Protein AF-A0A953GKU9-F1 (afdb_monomer_lite)

Foldseek 3Di:
DDPDDDDDDDDDDDDDCPQDLVSLVVLLVVLVVVLVVVPDDPVVNVVSVVSSVVSVVSNVVVVVVVVVVVVPPDPPPPDDD

Sequence (81 aa):
MAKRPTAPSEPAAPGGRARTFEAVFTELEAIVATLEKGELPLEDALVLHERGQALAAQCSQLLAEAELKLQQLPTTQAAGE

Secondary structure (DSSP, 8-state):
---PPP-------SS-TTS-HHHHHHHHHHHHHHHHH--S-HHHHHHHHHHHHHHHHHHHHHHHHHHHHHHHS--------

Structure (mmCIF, N/CA/C/O backbone):
data_AF-A0A953GKU9-F1
#
_entry.id   AF-A0A953GKU9-F1
#
loop_
_atom_site.group_PDB
_atom_site.id
_atom_site.type_symbol
_atom_site.label_atom_id
_atom_site.label_alt_id
_atom_site.label_comp_id
_atom_site.label_asym_id
_atom_site.label_entity_id
_atom_site.label_seq_id
_atom_site.pdbx_PDB_ins_code
_atom_site.Cartn_x
_atom_site.Cartn_y
_atom_site.Cartn_z
_atom_site.occupancy
_atom_site.B_iso_or_equiv
_atom_site.auth_seq_id
_atom_site.auth_comp_id
_atom_site.auth_asym_id
_atom_site.auth_atom_id
_atom_site.pdbx_PDB_m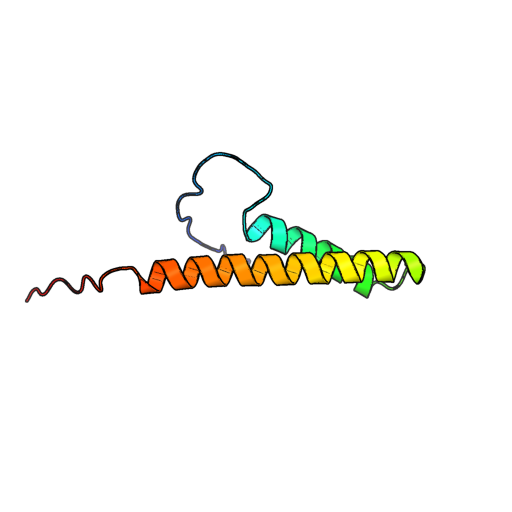odel_num
ATOM 1 N N . MET A 1 1 ? 25.579 -0.499 14.466 1.00 41.47 1 MET A N 1
ATOM 2 C CA . MET A 1 1 ? 24.419 -0.237 13.585 1.00 41.47 1 MET A CA 1
ATOM 3 C C . MET A 1 1 ? 23.214 -0.932 14.206 1.00 41.47 1 MET A C 1
ATOM 5 O O . MET A 1 1 ? 23.053 -2.136 14.048 1.00 41.47 1 MET A O 1
ATOM 9 N N . ALA A 1 2 ? 22.487 -0.221 15.070 1.00 38.00 2 ALA A N 1
ATOM 10 C CA . ALA A 1 2 ? 21.454 -0.803 15.922 1.00 38.00 2 ALA A CA 1
ATOM 11 C C . ALA A 1 2 ? 20.165 -1.024 15.120 1.00 38.00 2 ALA A C 1
ATOM 13 O O . ALA A 1 2 ? 19.465 -0.075 14.778 1.00 38.00 2 ALA A O 1
ATOM 14 N N . LYS A 1 3 ? 19.865 -2.289 14.825 1.00 44.53 3 LYS A N 1
ATOM 15 C CA . LYS A 1 3 ? 18.549 -2.721 14.352 1.00 44.53 3 LYS A CA 1
ATOM 16 C C . LYS A 1 3 ? 17.638 -2.666 15.577 1.00 44.53 3 LYS A C 1
ATOM 18 O O . LYS A 1 3 ? 17.756 -3.519 16.455 1.00 44.53 3 LYS A O 1
ATOM 23 N N . ARG A 1 4 ? 16.830 -1.613 15.711 1.00 41.16 4 ARG A N 1
ATOM 24 C CA . ARG A 1 4 ? 15.823 -1.537 16.777 1.00 41.16 4 ARG A CA 1
ATOM 25 C C . ARG A 1 4 ? 14.758 -2.601 16.495 1.00 41.16 4 ARG A C 1
ATOM 27 O O . ARG A 1 4 ? 14.188 -2.569 15.408 1.00 41.16 4 ARG A O 1
ATOM 34 N N . PRO A 1 5 ? 14.503 -3.538 17.420 1.00 53.00 5 PRO A N 1
ATOM 35 C CA . PRO A 1 5 ? 13.369 -4.438 17.302 1.00 53.00 5 PRO A CA 1
ATOM 36 C C . PRO A 1 5 ? 12.091 -3.646 17.602 1.00 53.00 5 PRO A C 1
ATOM 38 O O . PRO A 1 5 ? 11.992 -2.981 18.633 1.00 53.00 5 PRO A O 1
ATOM 41 N N . THR A 1 6 ? 11.135 -3.680 16.680 1.00 44.78 6 THR A N 1
ATOM 42 C CA . THR A 1 6 ? 9.780 -3.151 16.875 1.00 44.78 6 THR A CA 1
ATOM 43 C C . THR A 1 6 ? 8.990 -4.138 17.742 1.00 44.78 6 THR A C 1
ATOM 45 O O . THR A 1 6 ? 9.031 -5.340 17.490 1.00 44.78 6 THR A O 1
ATOM 48 N N . ALA A 1 7 ? 8.287 -3.651 18.763 1.00 47.59 7 ALA A N 1
ATOM 49 C CA . ALA A 1 7 ? 7.398 -4.425 19.638 1.00 47.59 7 ALA A CA 1
ATOM 50 C C . ALA A 1 7 ? 6.137 -3.591 19.955 1.00 47.59 7 ALA A C 1
ATOM 52 O O . ALA A 1 7 ? 6.249 -2.364 19.868 1.00 47.59 7 ALA A O 1
ATOM 53 N N . PRO A 1 8 ? 5.008 -4.169 20.429 1.00 53.69 8 PRO A N 1
ATOM 54 C CA . PRO A 1 8 ? 4.566 -5.571 20.427 1.00 53.69 8 PRO A CA 1
ATOM 55 C C . PRO A 1 8 ? 3.191 -5.792 19.736 1.00 53.69 8 PRO A C 1
ATOM 57 O O . PRO A 1 8 ? 2.498 -4.858 19.352 1.00 53.69 8 PRO A O 1
ATOM 60 N N . SER A 1 9 ? 2.825 -7.069 19.591 1.00 55.16 9 SER A N 1
ATOM 61 C CA . SER A 1 9 ? 1.570 -7.606 19.051 1.00 55.16 9 SER A CA 1
ATOM 62 C C . SER A 1 9 ? 0.295 -7.200 19.807 1.00 55.16 9 SER A C 1
ATOM 64 O O . SER A 1 9 ? 0.212 -7.383 21.019 1.00 55.16 9 SER A O 1
ATOM 66 N N . GLU A 1 10 ? -0.743 -6.837 19.050 1.00 46.66 10 GLU A N 1
ATOM 67 C CA . GLU A 1 10 ? -2.161 -7.053 19.385 1.00 46.66 10 GLU A CA 1
ATOM 68 C C . GLU A 1 10 ? -2.701 -8.243 18.561 1.00 46.66 10 GLU A C 1
ATOM 70 O O . GLU A 1 10 ? -2.120 -8.586 17.524 1.00 46.66 10 GLU A O 1
ATOM 75 N N . PRO A 1 11 ? -3.733 -8.968 19.036 1.00 45.84 11 PRO A N 1
ATOM 76 C CA . PRO A 1 11 ? -4.019 -10.316 18.571 1.00 45.84 11 PRO A CA 1
ATOM 77 C C . PRO A 1 11 ? -4.623 -10.277 17.168 1.00 45.84 11 PRO A C 1
ATOM 79 O O . PRO A 1 11 ? -5.780 -9.908 16.973 1.00 45.84 11 PRO A O 1
ATOM 82 N N . ALA A 1 12 ? -3.838 -10.718 16.187 1.00 47.84 12 ALA A N 1
ATOM 83 C CA . ALA A 1 12 ? -4.339 -11.093 14.877 1.00 47.84 12 ALA A CA 1
ATOM 84 C C . ALA A 1 12 ? -5.390 -12.203 15.053 1.00 47.84 12 ALA A C 1
ATOM 86 O O . ALA A 1 12 ? -5.062 -13.368 15.295 1.00 47.84 12 ALA A O 1
ATOM 87 N N . ALA A 1 13 ? -6.664 -11.821 14.974 1.00 47.16 13 ALA A N 1
ATOM 88 C CA . ALA A 1 13 ? -7.784 -12.746 14.895 1.00 47.16 13 ALA A CA 1
ATOM 89 C C . ALA A 1 13 ? -7.613 -13.685 13.679 1.00 47.16 13 ALA A C 1
ATOM 91 O O . ALA A 1 13 ? -7.008 -13.302 12.671 1.00 47.16 13 ALA A O 1
ATOM 92 N N . PRO A 1 14 ? -8.106 -14.934 13.755 1.00 48.66 14 PRO A N 1
ATOM 93 C CA . PRO A 1 14 ? -7.712 -15.983 12.830 1.00 48.66 14 PRO A CA 1
ATOM 94 C C . PRO A 1 14 ? -8.497 -15.905 11.515 1.00 48.66 14 PRO A C 1
ATOM 96 O O . PRO A 1 14 ? -9.719 -15.810 11.515 1.00 48.66 14 PRO A O 1
ATOM 99 N N . GLY A 1 15 ? -7.787 -16.065 10.394 1.00 45.56 15 GLY A N 1
ATOM 100 C CA . GLY A 1 15 ? -8.376 -16.515 9.128 1.00 45.56 15 GLY A CA 1
ATOM 101 C C . GLY A 1 15 ? -8.409 -15.479 8.005 1.00 45.56 15 GLY A C 1
ATOM 102 O O . GLY A 1 15 ? -9.392 -14.774 7.824 1.00 45.56 15 GLY A O 1
ATOM 103 N N . GLY A 1 16 ? -7.358 -15.477 7.177 1.00 41.50 16 GLY A N 1
ATOM 104 C CA . GLY A 1 16 ? -7.337 -14.806 5.875 1.00 41.50 16 GLY A CA 1
ATOM 105 C C . GLY A 1 16 ? -6.119 -13.906 5.703 1.00 41.50 16 GLY A C 1
ATOM 106 O O . GLY A 1 16 ? -6.169 -12.723 6.012 1.00 41.50 16 GLY A O 1
ATOM 107 N N . ARG A 1 17 ? -5.028 -14.443 5.145 1.00 52.91 17 ARG A N 1
ATOM 108 C CA . ARG A 1 17 ? -3.774 -13.713 4.846 1.00 52.91 17 ARG A CA 1
ATOM 109 C C . ARG A 1 17 ? -3.920 -12.536 3.855 1.00 52.91 17 ARG A C 1
ATOM 111 O O . ARG A 1 17 ? -2.916 -11.970 3.455 1.00 52.91 17 ARG A O 1
ATOM 118 N N . ALA A 1 18 ? -5.136 -12.174 3.451 1.00 52.12 18 ALA A N 1
ATOM 119 C CA . ALA A 1 18 ? -5.411 -11.208 2.391 1.00 52.12 18 ALA A CA 1
ATOM 120 C C . ALA A 1 18 ? -5.956 -9.851 2.882 1.00 52.12 18 ALA A C 1
ATOM 122 O O . ALA A 1 18 ? -6.274 -9.011 2.051 1.00 52.12 18 ALA A O 1
ATOM 123 N N . ARG A 1 19 ? -6.110 -9.622 4.198 1.00 68.25 19 ARG A N 1
ATOM 124 C CA . ARG A 1 19 ? -6.775 -8.411 4.737 1.00 68.25 19 ARG A CA 1
ATOM 125 C C .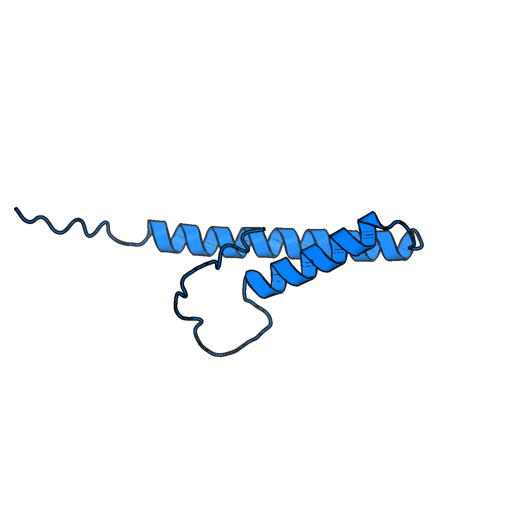 ARG A 1 19 ? -6.043 -7.723 5.900 1.00 68.25 19 ARG A C 1
ATOM 127 O O . ARG A 1 19 ? -6.651 -6.902 6.577 1.00 68.25 19 ARG A O 1
ATOM 134 N N . THR A 1 20 ? -4.773 -8.041 6.161 1.00 89.00 20 THR A N 1
ATOM 135 C CA . THR A 1 20 ? -4.000 -7.336 7.203 1.00 89.00 20 THR A CA 1
ATOM 136 C C . THR A 1 20 ? -3.276 -6.126 6.621 1.00 89.00 20 THR A C 1
ATOM 138 O O . THR A 1 20 ? -2.845 -6.155 5.467 1.00 89.00 20 THR A O 1
ATOM 141 N N . PHE A 1 21 ? -3.125 -5.070 7.423 1.00 91.38 21 PHE A N 1
ATOM 142 C CA . PHE A 1 21 ? -2.442 -3.840 7.014 1.00 91.38 21 PHE A CA 1
ATOM 143 C C . PHE A 1 21 ? -1.020 -4.126 6.528 1.00 91.38 21 PHE A C 1
ATOM 145 O O . PHE A 1 21 ? -0.627 -3.672 5.462 1.00 91.38 21 PHE A O 1
ATOM 152 N N . GLU A 1 22 ? -0.282 -4.954 7.260 1.00 93.25 22 GLU A N 1
ATOM 153 C CA . GLU A 1 22 ? 1.102 -5.320 6.972 1.00 93.25 22 GLU A CA 1
ATOM 154 C C . GLU A 1 22 ? 1.231 -6.029 5.624 1.00 93.25 22 GLU A C 1
ATOM 156 O O . GLU A 1 22 ? 2.191 -5.788 4.898 1.00 93.25 22 GLU A O 1
ATOM 161 N N . ALA A 1 23 ? 0.263 -6.879 5.262 1.00 91.69 23 ALA A N 1
ATOM 162 C CA . ALA A 1 23 ? 0.285 -7.584 3.985 1.00 91.69 23 ALA A CA 1
ATOM 163 C C . ALA A 1 23 ? 0.038 -6.619 2.816 1.00 91.69 23 ALA A C 1
ATOM 165 O O . ALA A 1 23 ? 0.804 -6.619 1.853 1.00 91.69 23 ALA A O 1
ATOM 166 N N . VAL A 1 24 ? -0.986 -5.765 2.930 1.00 93.94 24 VAL A N 1
ATOM 167 C CA . VAL A 1 24 ? -1.321 -4.752 1.912 1.00 93.94 24 VAL A CA 1
ATOM 168 C C . VAL A 1 24 ? -0.176 -3.746 1.756 1.00 93.94 24 VAL A C 1
ATOM 170 O O . VAL A 1 24 ? 0.203 -3.405 0.637 1.00 93.94 24 VAL A O 1
ATOM 173 N N . PHE A 1 25 ? 0.417 -3.314 2.869 1.00 95.69 25 PHE A N 1
ATOM 174 C CA . PHE A 1 25 ? 1.540 -2.382 2.880 1.00 95.69 25 PHE A CA 1
ATOM 175 C C . PHE A 1 25 ? 2.798 -2.990 2.248 1.00 95.69 25 PHE A C 1
ATOM 177 O O . PHE A 1 25 ? 3.396 -2.363 1.380 1.00 95.69 25 PHE A O 1
ATOM 184 N N . THR A 1 26 ? 3.140 -4.238 2.589 1.00 96.44 26 THR A N 1
ATOM 185 C CA . THR A 1 26 ? 4.288 -4.946 1.986 1.00 96.44 26 THR A CA 1
ATOM 186 C C . THR A 1 26 ? 4.146 -5.061 0.466 1.00 96.44 26 THR A C 1
ATOM 188 O O . THR A 1 26 ? 5.113 -4.891 -0.277 1.00 96.44 26 THR A O 1
ATOM 191 N N . GLU A 1 27 ? 2.938 -5.357 -0.018 1.00 95.38 27 GLU A N 1
ATOM 192 C CA . GLU A 1 27 ? 2.671 -5.433 -1.454 1.00 95.38 27 GLU A CA 1
ATOM 193 C C . GLU A 1 27 ? 2.825 -4.063 -2.130 1.00 95.38 27 GLU A C 1
ATOM 195 O O . GLU A 1 27 ? 3.443 -3.964 -3.192 1.00 95.38 27 GLU A O 1
ATOM 200 N N . LEU A 1 28 ? 2.320 -3.001 -1.496 1.00 97.12 28 LEU A N 1
ATOM 201 C CA . LEU A 1 28 ? 2.470 -1.631 -1.983 1.00 97.12 28 LEU A CA 1
ATOM 202 C C . LEU A 1 28 ? 3.947 -1.218 -2.066 1.00 97.12 28 LEU A C 1
ATOM 204 O O . LEU A 1 28 ? 4.363 -0.669 -3.085 1.00 97.12 28 LEU A O 1
ATOM 208 N N . GLU A 1 29 ? 4.750 -1.522 -1.045 1.00 97.88 29 GLU A N 1
ATOM 209 C CA . GLU A 1 29 ? 6.194 -1.249 -1.040 1.00 97.88 29 GLU A CA 1
ATOM 210 C C . GLU A 1 29 ? 6.911 -1.953 -2.198 1.00 97.88 29 GLU A C 1
ATOM 212 O O . GLU A 1 29 ? 7.741 -1.345 -2.876 1.00 97.88 29 GLU A O 1
ATOM 217 N N . ALA A 1 30 ? 6.563 -3.211 -2.480 1.00 97.38 30 ALA A N 1
ATOM 218 C CA . ALA A 1 30 ? 7.141 -3.954 -3.597 1.00 97.38 30 ALA A CA 1
ATOM 219 C C . ALA A 1 30 ? 6.805 -3.320 -4.959 1.00 97.38 30 ALA A C 1
ATOM 221 O O . ALA A 1 30 ? 7.661 -3.266 -5.849 1.00 97.38 30 ALA A O 1
ATOM 222 N N . ILE A 1 31 ? 5.578 -2.815 -5.121 1.00 97.12 31 ILE A N 1
ATOM 223 C CA . ILE A 1 31 ? 5.156 -2.099 -6.331 1.00 97.12 31 ILE A CA 1
ATOM 224 C C . ILE A 1 31 ? 5.921 -0.785 -6.478 1.00 97.12 31 ILE A C 1
ATOM 226 O O . ILE A 1 31 ? 6.472 -0.531 -7.548 1.00 97.12 31 ILE A O 1
ATOM 230 N N . VAL A 1 32 ? 6.000 0.024 -5.417 1.00 97.62 32 VAL A N 1
ATOM 231 C CA . VAL A 1 32 ? 6.735 1.300 -5.429 1.00 97.62 32 VAL A CA 1
ATOM 232 C C . VAL A 1 32 ? 8.197 1.062 -5.792 1.00 97.62 32 VAL A C 1
ATOM 234 O O . VAL A 1 32 ? 8.684 1.654 -6.750 1.00 97.62 32 VAL A O 1
ATOM 237 N N . ALA A 1 33 ? 8.857 0.111 -5.128 1.00 97.50 33 ALA A N 1
ATOM 238 C CA . ALA A 1 33 ? 10.247 -0.233 -5.414 1.00 97.50 33 ALA A CA 1
ATOM 239 C C . ALA A 1 33 ? 10.458 -0.698 -6.866 1.00 97.50 33 ALA A C 1
ATOM 241 O O . ALA A 1 33 ? 11.529 -0.502 -7.437 1.00 97.50 33 ALA A O 1
ATOM 242 N N . THR A 1 34 ? 9.455 -1.331 -7.474 1.00 96.06 34 THR A N 1
ATOM 243 C CA . THR A 1 34 ? 9.512 -1.753 -8.878 1.00 96.06 34 THR A CA 1
ATOM 244 C C . THR A 1 34 ? 9.341 -0.564 -9.827 1.00 96.06 34 THR A C 1
ATOM 246 O O . THR A 1 34 ? 10.098 -0.444 -10.789 1.00 96.06 34 THR A O 1
ATOM 249 N N . LEU A 1 35 ? 8.396 0.339 -9.551 1.00 96.25 35 LEU A N 1
ATOM 250 C CA . LEU A 1 35 ? 8.184 1.555 -10.343 1.00 96.25 35 LEU A CA 1
ATOM 251 C C . LEU A 1 35 ? 9.398 2.495 -10.282 1.00 96.25 35 LEU A C 1
ATOM 253 O O . LEU A 1 35 ? 9.794 3.048 -11.305 1.00 96.25 35 LEU A O 1
ATOM 257 N N . GLU A 1 36 ? 10.027 2.627 -9.113 1.00 96.69 36 GLU A N 1
ATOM 258 C CA . GLU A 1 36 ? 11.210 3.474 -8.903 1.00 96.69 36 GLU A CA 1
ATOM 259 C C . GLU A 1 36 ? 12.446 3.000 -9.674 1.00 96.69 36 GLU A C 1
ATOM 261 O O . GLU A 1 36 ? 13.295 3.818 -10.031 1.00 96.69 36 GLU A O 1
ATOM 266 N N . LYS A 1 37 ? 12.552 1.698 -9.973 1.00 95.94 37 LYS A N 1
ATOM 267 C CA . LYS A 1 37 ? 13.635 1.172 -10.818 1.00 95.94 37 LYS A CA 1
ATOM 268 C C . LYS A 1 37 ? 13.548 1.674 -12.258 1.00 95.94 37 LYS A C 1
ATOM 270 O O . LYS A 1 37 ? 14.579 1.802 -12.910 1.00 95.94 37 LYS A O 1
ATOM 275 N N . GLY A 1 38 ? 12.341 1.954 -12.756 1.00 92.31 38 GLY A N 1
ATOM 276 C CA . GLY A 1 38 ? 12.130 2.509 -14.096 1.00 92.31 38 GLY A CA 1
ATOM 277 C C . GLY A 1 38 ? 12.4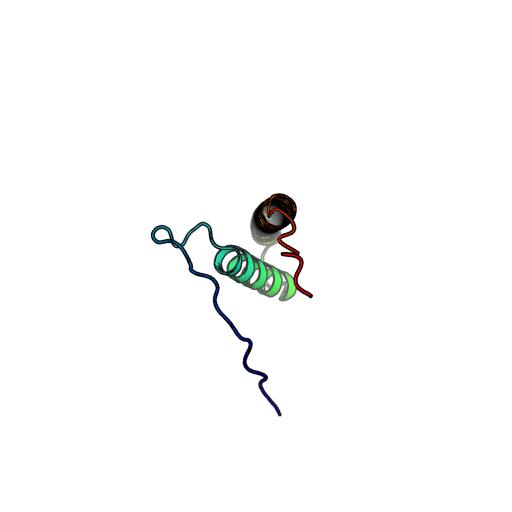83 1.567 -15.256 1.00 92.31 38 GLY A C 1
ATOM 278 O O . GLY A 1 38 ? 12.654 2.027 -16.379 1.00 92.31 38 GLY A O 1
ATOM 279 N N . GLU A 1 39 ? 12.601 0.260 -15.007 1.00 92.38 39 GLU A N 1
ATOM 280 C CA . GLU A 1 39 ? 12.998 -0.746 -16.011 1.00 92.38 39 GLU A CA 1
ATOM 281 C C . GLU A 1 39 ? 11.801 -1.348 -16.777 1.00 92.38 39 GLU A C 1
ATOM 283 O O . GLU A 1 39 ? 11.971 -2.242 -17.605 1.00 92.38 39 GLU A O 1
ATOM 288 N N . LEU A 1 40 ? 10.580 -0.883 -16.494 1.00 93.69 40 LEU A N 1
ATOM 289 C CA . LEU A 1 40 ? 9.342 -1.433 -17.043 1.00 93.69 40 LEU A CA 1
ATOM 290 C C . LEU A 1 40 ? 8.856 -0.677 -18.288 1.00 93.69 40 LEU A C 1
ATOM 292 O O . LEU A 1 40 ? 8.977 0.549 -18.350 1.00 93.69 40 LEU A O 1
ATOM 296 N N . PRO A 1 41 ? 8.217 -1.376 -19.244 1.00 97.19 41 PRO A N 1
ATOM 297 C CA . PRO A 1 41 ? 7.397 -0.742 -20.269 1.00 97.19 41 PRO A CA 1
ATOM 298 C C . PRO A 1 41 ? 6.319 0.160 -19.655 1.00 97.19 41 PRO A C 1
ATOM 300 O O . PRO A 1 41 ? 5.806 -0.108 -18.568 1.00 97.19 41 PRO A O 1
ATOM 303 N N . LEU A 1 42 ? 5.929 1.211 -20.382 1.00 96.31 42 LEU A N 1
ATOM 304 C CA . LEU A 1 42 ? 4.919 2.172 -19.925 1.00 96.31 42 LEU A CA 1
ATOM 305 C C . LEU A 1 42 ? 3.592 1.493 -19.553 1.00 96.31 42 LEU A C 1
ATOM 307 O O . LEU A 1 42 ? 2.986 1.845 -18.548 1.00 96.31 42 LEU A O 1
ATOM 311 N N . GLU A 1 43 ? 3.153 0.519 -20.347 1.00 96.94 43 GLU A N 1
ATOM 312 C CA . GLU A 1 43 ? 1.904 -0.216 -20.120 1.00 96.94 43 GLU A CA 1
ATOM 313 C C . GLU A 1 43 ? 1.935 -0.981 -18.787 1.00 96.94 43 GLU A C 1
ATOM 315 O O . GLU A 1 43 ? 1.011 -0.859 -17.985 1.00 96.94 43 GLU A O 1
ATOM 320 N N . ASP A 1 44 ? 3.034 -1.680 -18.494 1.00 96.25 44 ASP A N 1
ATOM 321 C CA . ASP A 1 44 ? 3.218 -2.391 -17.224 1.00 96.25 44 ASP A CA 1
ATOM 322 C C . ASP A 1 44 ? 3.331 -1.423 -16.038 1.00 96.25 44 ASP A C 1
ATOM 324 O O . ASP A 1 44 ? 2.780 -1.673 -14.962 1.00 96.25 44 ASP A O 1
ATOM 328 N N . ALA A 1 45 ? 4.009 -0.288 -16.232 1.00 96.69 45 ALA A N 1
ATOM 329 C CA . ALA A 1 45 ? 4.111 0.754 -15.217 1.00 96.69 45 ALA A CA 1
ATOM 330 C C . ALA A 1 45 ? 2.736 1.353 -14.869 1.00 96.69 45 ALA A C 1
ATOM 332 O O . ALA A 1 45 ? 2.468 1.617 -13.696 1.00 96.69 45 ALA A O 1
ATOM 333 N N . LEU A 1 46 ? 1.845 1.519 -15.853 1.00 97.62 46 LEU A N 1
ATOM 334 C CA . LEU A 1 46 ? 0.472 1.981 -15.625 1.00 97.62 46 LEU A CA 1
ATOM 335 C C . LEU A 1 46 ? -0.340 0.963 -14.816 1.00 97.62 46 LEU A C 1
ATOM 337 O O . LEU A 1 46 ? -0.969 1.341 -13.828 1.00 97.62 46 LEU A O 1
ATOM 341 N N . VAL A 1 47 ? -0.262 -0.325 -15.159 1.00 97.81 47 VAL A N 1
ATOM 342 C CA . VAL A 1 47 ? -0.953 -1.393 -14.412 1.00 97.81 47 VAL A CA 1
ATOM 343 C C . VAL A 1 47 ? -0.477 -1.450 -12.956 1.00 97.81 47 VAL A C 1
ATOM 345 O O . VAL A 1 47 ? -1.281 -1.550 -12.024 1.00 97.81 47 VAL A O 1
ATOM 348 N N . LEU A 1 48 ? 0.837 -1.361 -12.735 1.00 97.44 48 LEU A N 1
ATOM 349 C CA . LEU A 1 48 ? 1.401 -1.315 -11.388 1.00 97.44 48 LEU A CA 1
ATOM 350 C C . LEU A 1 48 ? 0.992 -0.051 -10.631 1.00 97.44 48 LEU A C 1
ATOM 352 O O . LEU A 1 48 ? 0.712 -0.132 -9.436 1.00 97.44 48 LEU A O 1
ATOM 356 N N . HIS A 1 49 ? 0.917 1.095 -11.306 1.00 97.12 49 HIS A N 1
ATOM 357 C CA . HIS A 1 49 ? 0.453 2.335 -10.696 1.00 97.12 49 HIS A CA 1
ATOM 358 C C . HIS A 1 49 ? -0.995 2.219 -10.204 1.00 97.12 49 HIS A C 1
ATOM 360 O O . HIS A 1 49 ? -1.267 2.525 -9.043 1.00 97.12 49 HIS A O 1
ATOM 366 N N . GLU A 1 50 ? -1.907 1.715 -11.039 1.00 98.06 50 GLU A N 1
ATOM 367 C CA . GLU A 1 50 ? -3.314 1.505 -10.670 1.00 98.06 50 GLU A CA 1
ATOM 368 C C . GLU A 1 50 ? -3.450 0.548 -9.479 1.00 98.06 50 GLU A C 1
ATOM 370 O O . GLU A 1 50 ? -4.165 0.834 -8.511 1.00 98.06 50 GLU A O 1
ATOM 375 N N . ARG A 1 51 ? -2.703 -0.564 -9.492 1.00 97.38 51 ARG A N 1
ATOM 376 C CA . ARG A 1 51 ? -2.661 -1.498 -8.358 1.00 97.38 51 ARG A CA 1
ATOM 377 C C . ARG A 1 51 ? -2.115 -0.829 -7.096 1.00 97.38 51 ARG A C 1
ATOM 379 O O . ARG A 1 51 ? -2.686 -1.006 -6.021 1.00 97.38 51 ARG A O 1
ATOM 386 N N . GLY A 1 52 ? -1.050 -0.040 -7.216 1.00 97.44 52 GLY A N 1
ATOM 387 C CA . GLY A 1 52 ? -0.476 0.726 -6.112 1.00 97.44 52 GLY A CA 1
ATOM 388 C C . GLY A 1 52 ? -1.484 1.702 -5.499 1.00 97.44 52 GLY A C 1
ATOM 389 O O . GLY A 1 52 ? -1.630 1.750 -4.279 1.00 97.44 52 GLY A O 1
ATOM 390 N N . GLN A 1 53 ? -2.254 2.415 -6.326 1.00 98.19 53 GLN A N 1
ATOM 391 C CA . GLN A 1 53 ? -3.328 3.294 -5.850 1.00 98.19 53 GLN A CA 1
ATOM 392 C C . GLN A 1 53 ? -4.417 2.518 -5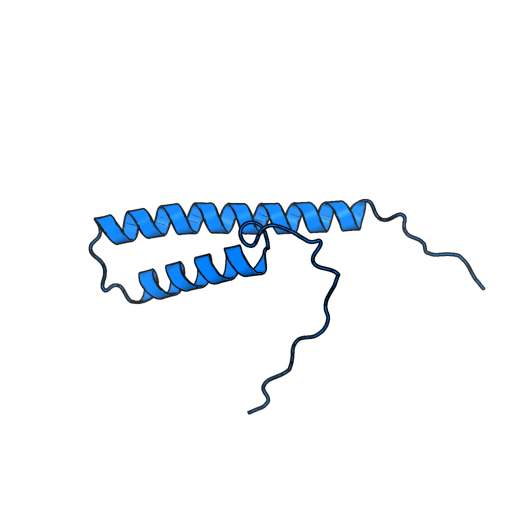.097 1.00 98.19 53 GLN A C 1
ATOM 394 O O . GLN A 1 53 ? -4.849 2.945 -4.023 1.00 98.19 53 GLN A O 1
ATOM 399 N N . ALA A 1 54 ? -4.826 1.357 -5.614 1.00 97.81 54 ALA A N 1
ATOM 400 C CA . ALA A 1 54 ? -5.813 0.510 -4.952 1.00 97.81 54 ALA A CA 1
ATOM 401 C C . ALA A 1 54 ? -5.318 -0.022 -3.595 1.00 97.81 54 ALA A C 1
ATOM 403 O O . ALA A 1 54 ? -6.086 -0.072 -2.632 1.00 97.81 54 ALA A O 1
ATOM 404 N N . LEU A 1 55 ? -4.045 -0.410 -3.482 1.00 96.94 55 LEU A N 1
ATOM 405 C CA . LEU A 1 55 ? -3.452 -0.843 -2.210 1.00 96.94 55 LEU A CA 1
ATOM 406 C C . LEU A 1 55 ? -3.318 0.319 -1.220 1.00 96.94 55 LEU A C 1
ATOM 408 O O . LEU A 1 55 ? -3.638 0.155 -0.045 1.00 96.94 55 LEU A O 1
ATOM 412 N N . ALA A 1 56 ? -2.918 1.505 -1.685 1.00 96.81 56 ALA A N 1
ATOM 413 C CA . ALA A 1 56 ? -2.836 2.696 -0.843 1.00 96.81 56 ALA A CA 1
ATOM 414 C C . ALA A 1 56 ? -4.204 3.058 -0.241 1.00 96.81 56 ALA A C 1
ATOM 416 O O . ALA A 1 56 ? -4.308 3.285 0.965 1.00 96.81 56 ALA A O 1
ATOM 417 N N . ALA A 1 57 ? -5.266 3.024 -1.053 1.00 97.19 57 ALA A N 1
ATOM 418 C CA . ALA A 1 57 ? -6.630 3.244 -0.578 1.00 97.19 57 ALA A CA 1
ATOM 419 C C . ALA A 1 57 ? -7.049 2.206 0.480 1.00 97.19 57 ALA A C 1
ATOM 421 O O . ALA A 1 57 ? -7.644 2.564 1.497 1.00 97.19 57 ALA A O 1
ATOM 422 N N . GLN A 1 58 ? -6.696 0.932 0.279 1.00 95.56 58 GLN A N 1
ATOM 423 C CA . GLN A 1 58 ? -6.963 -0.132 1.252 1.00 95.56 58 GLN A CA 1
ATOM 424 C C . GLN A 1 58 ? -6.210 0.086 2.572 1.00 95.56 58 GLN A C 1
ATOM 426 O O . GLN A 1 58 ? -6.811 -0.042 3.638 1.00 95.56 58 GLN A O 1
ATOM 431 N N . CYS A 1 59 ? -4.931 0.475 2.529 1.00 94.81 59 CYS A N 1
ATOM 432 C CA . CYS A 1 59 ? -4.169 0.840 3.727 1.00 94.81 59 CYS A CA 1
ATOM 433 C C . CYS A 1 59 ? -4.862 1.964 4.508 1.00 94.81 59 CYS A C 1
ATOM 435 O O . CYS A 1 59 ? -5.045 1.847 5.719 1.00 94.81 59 CYS A O 1
ATOM 437 N N . SER A 1 60 ? -5.298 3.026 3.823 1.00 95.19 60 SER A N 1
ATOM 438 C CA . SER A 1 60 ? -6.023 4.131 4.461 1.00 95.19 60 SER A CA 1
ATOM 439 C C . SER A 1 60 ? -7.334 3.680 5.107 1.00 95.19 60 SER A C 1
ATOM 441 O O . SER A 1 60 ? -7.645 4.118 6.211 1.00 95.19 60 SER A O 1
ATOM 443 N N . GLN A 1 61 ? -8.086 2.782 4.465 1.00 95.44 61 GLN A N 1
ATOM 444 C CA . GLN A 1 61 ? -9.321 2.233 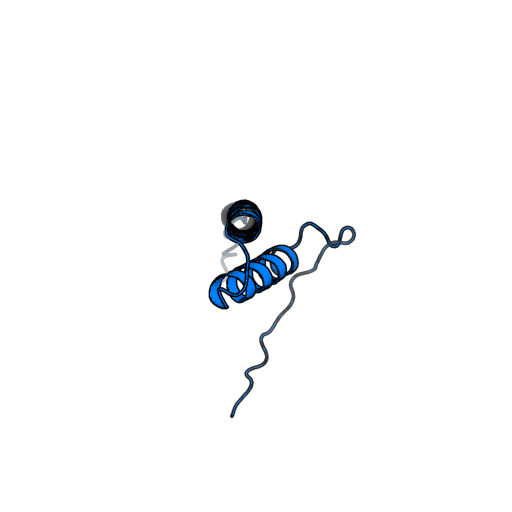5.036 1.00 95.44 61 GLN A CA 1
ATOM 445 C C . GLN A 1 61 ? -9.064 1.409 6.301 1.00 95.44 61 GLN A C 1
ATOM 447 O O . GLN A 1 61 ? -9.788 1.559 7.283 1.00 95.44 61 GLN A O 1
ATOM 452 N N . LEU A 1 62 ? -8.027 0.570 6.297 1.00 91.50 62 LEU A N 1
ATOM 453 C CA . LEU A 1 62 ? -7.648 -0.233 7.463 1.00 91.50 62 LEU A CA 1
ATOM 454 C C . LEU A 1 62 ? -7.244 0.650 8.650 1.00 91.50 62 LEU A C 1
ATOM 456 O O . LEU A 1 62 ? -7.660 0.390 9.779 1.00 91.50 62 LEU A O 1
ATOM 460 N N . LEU A 1 63 ? -6.486 1.720 8.392 1.00 95.12 63 LEU A N 1
ATOM 461 C CA . LEU A 1 63 ? -6.119 2.699 9.417 1.00 95.12 63 LEU A CA 1
ATOM 462 C C . LEU A 1 63 ? -7.341 3.457 9.947 1.00 95.12 63 LEU A C 1
ATOM 464 O O . LEU A 1 63 ? -7.481 3.602 11.158 1.00 95.12 63 LEU A O 1
ATOM 468 N N . ALA A 1 64 ? -8.251 3.883 9.068 1.00 93.06 64 ALA A N 1
ATOM 469 C CA . ALA A 1 64 ? -9.486 4.551 9.475 1.00 93.06 64 ALA A CA 1
ATOM 470 C C . ALA A 1 64 ? -10.378 3.642 10.338 1.00 93.06 64 ALA A C 1
ATOM 472 O O . ALA A 1 64 ? -10.966 4.095 11.318 1.00 93.06 64 ALA A O 1
ATOM 473 N N . GLU A 1 65 ? -10.456 2.347 10.017 1.00 90.56 65 GLU A N 1
ATOM 474 C CA . GLU A 1 65 ? -11.186 1.375 10.833 1.00 90.56 65 GLU A CA 1
ATOM 475 C C . GLU A 1 65 ? -10.536 1.191 12.214 1.00 90.56 65 GLU A C 1
ATOM 477 O O . GLU A 1 65 ? -11.239 1.113 13.224 1.00 90.56 65 GLU A O 1
ATOM 482 N N . ALA A 1 66 ? -9.203 1.142 12.278 1.00 89.19 66 ALA A N 1
ATOM 483 C CA . ALA A 1 66 ? -8.475 1.079 13.542 1.00 89.19 66 ALA A CA 1
ATOM 484 C C . ALA A 1 66 ? -8.701 2.342 14.393 1.00 89.19 66 ALA A C 1
ATOM 486 O O . ALA A 1 66 ? -8.981 2.233 15.586 1.00 89.19 66 ALA A O 1
ATOM 487 N N . GLU A 1 67 ? -8.656 3.528 13.784 1.00 91.00 67 GLU A N 1
ATOM 488 C CA . GLU A 1 67 ? -8.928 4.796 14.467 1.00 91.00 67 GLU A CA 1
ATOM 489 C C . GLU A 1 67 ? -10.365 4.858 15.002 1.00 91.00 67 GLU A C 1
ATOM 491 O O . GLU A 1 67 ? -10.579 5.220 16.160 1.00 91.00 67 GLU A O 1
ATOM 496 N N . LEU A 1 68 ? -11.349 4.428 14.208 1.00 92.19 68 LEU A N 1
ATOM 497 C CA . LEU A 1 68 ? -12.745 4.374 14.641 1.00 92.19 68 LEU A CA 1
ATOM 498 C C . LEU A 1 68 ? -12.924 3.449 15.851 1.00 92.19 68 LEU A C 1
ATOM 500 O O . LEU A 1 68 ? -13.638 3.794 16.793 1.00 92.19 68 LEU A O 1
ATOM 504 N N . LYS A 1 69 ? -12.252 2.290 15.858 1.00 87.81 69 LYS A N 1
ATOM 505 C CA . LYS A 1 69 ? -12.258 1.381 17.014 1.00 87.81 69 LYS A CA 1
ATOM 506 C C . LYS A 1 69 ? -11.676 2.060 18.252 1.00 87.81 69 LYS A C 1
ATOM 508 O O . LYS A 1 69 ? -12.270 1.937 19.318 1.00 87.81 69 LYS A O 1
ATOM 513 N N . LEU A 1 70 ? -10.577 2.808 18.114 1.00 89.00 70 LEU A N 1
ATOM 514 C CA . LEU A 1 70 ? -9.986 3.572 19.220 1.00 89.00 70 LEU A CA 1
ATOM 515 C C . LEU A 1 70 ? -10.938 4.649 19.756 1.00 89.00 70 LEU A C 1
ATOM 517 O O . LEU A 1 70 ? -11.055 4.804 20.968 1.00 89.00 70 LEU A O 1
ATOM 521 N N . GLN A 1 71 ? -11.652 5.359 18.881 1.00 90.25 71 GLN A N 1
ATOM 522 C CA . GLN A 1 71 ? -12.632 6.382 19.274 1.00 90.25 71 GLN A CA 1
ATOM 523 C C . GLN A 1 71 ? -13.855 5.802 19.997 1.00 90.25 71 GLN A C 1
ATOM 525 O O . GLN A 1 71 ? -14.474 6.481 20.814 1.00 90.25 71 GLN A O 1
ATOM 530 N N . GLN A 1 72 ? -14.217 4.557 19.691 1.00 88.56 72 GLN A N 1
ATOM 531 C CA . GLN A 1 72 ? -15.338 3.854 20.316 1.00 88.56 72 GLN A CA 1
ATOM 532 C C . GLN A 1 72 ? -14.977 3.216 21.659 1.00 88.56 72 GLN A C 1
ATOM 534 O O . GLN A 1 72 ? -15.879 2.772 22.374 1.00 88.56 72 GLN A O 1
ATOM 539 N N . LEU A 1 73 ? -13.690 3.169 22.022 1.00 82.50 73 LEU A N 1
ATOM 540 C CA . LEU A 1 73 ? -13.294 2.745 23.356 1.00 82.50 73 LEU A CA 1
ATOM 541 C C . LEU A 1 73 ? -13.851 3.766 24.356 1.00 82.50 73 LEU A C 1
ATOM 543 O O . LEU A 1 73 ? -13.480 4.942 24.293 1.00 82.50 73 LEU A O 1
ATOM 547 N N . PRO A 1 74 ? -14.732 3.360 25.293 1.00 72.44 74 PRO A N 1
ATOM 548 C CA . PRO A 1 74 ? -15.087 4.243 26.387 1.00 72.44 74 PRO A CA 1
ATOM 549 C C . PRO A 1 74 ? -13.781 4.613 27.079 1.00 72.44 74 PRO A C 1
ATOM 551 O O . PRO A 1 74 ? -12.976 3.729 27.381 1.00 72.44 74 PRO A O 1
ATOM 554 N N . THR A 1 75 ? -13.549 5.908 27.298 1.00 64.62 75 THR A N 1
ATOM 555 C CA . THR A 1 75 ? -12.438 6.386 28.117 1.00 64.62 75 THR A CA 1
ATOM 556 C C . THR A 1 75 ? -12.615 5.791 29.507 1.00 64.62 75 THR A C 1
ATOM 558 O O . THR A 1 75 ? -13.225 6.391 30.387 1.00 64.62 75 THR A O 1
ATOM 561 N N . THR A 1 76 ? -12.108 4.581 29.726 1.00 60.38 76 THR A N 1
ATOM 562 C CA . THR A 1 76 ? -11.953 4.007 31.053 1.00 60.38 76 THR A CA 1
ATOM 563 C C . THR A 1 76 ? -10.729 4.668 31.680 1.00 60.38 76 THR A C 1
ATOM 565 O O . THR A 1 76 ? -9.723 4.056 32.008 1.00 60.38 76 THR A O 1
ATOM 568 N N . GLN A 1 77 ? -10.831 5.986 31.864 1.00 57.97 77 GLN A N 1
ATOM 569 C CA . GLN A 1 77 ? -10.361 6.556 33.109 1.00 57.97 77 GLN A CA 1
ATOM 570 C C . GLN A 1 77 ? -11.348 6.070 34.167 1.00 57.97 77 GLN A C 1
ATOM 572 O O . GLN A 1 77 ? -12.348 6.715 34.476 1.00 57.97 77 GLN A O 1
ATOM 577 N N . ALA A 1 78 ? -11.082 4.873 34.684 1.0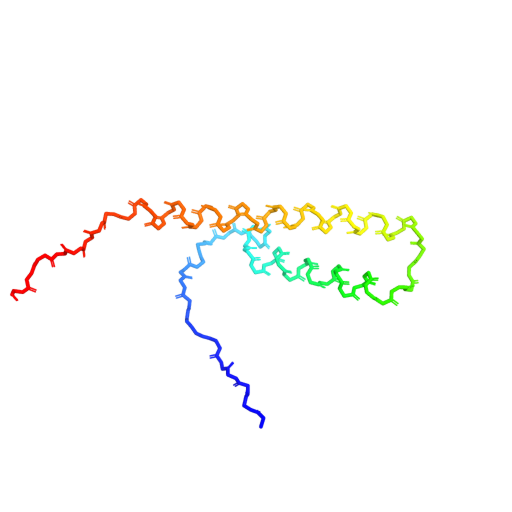0 50.12 78 ALA A N 1
ATOM 578 C CA . ALA A 1 78 ? -11.514 4.545 36.022 1.00 50.12 78 ALA A CA 1
ATOM 579 C C . ALA A 1 78 ? -10.838 5.551 36.960 1.00 50.12 78 ALA A C 1
ATOM 581 O O . ALA A 1 78 ? -9.614 5.652 37.019 1.00 50.12 78 ALA A O 1
ATOM 582 N N . ALA A 1 79 ? -11.671 6.341 37.626 1.00 56.28 79 ALA A N 1
ATOM 583 C CA . ALA A 1 79 ? -11.296 7.083 38.808 1.00 56.28 79 ALA A CA 1
ATOM 584 C C . ALA A 1 79 ? -10.689 6.138 39.864 1.00 56.28 79 ALA A C 1
ATOM 586 O O . ALA A 1 79 ? -11.186 5.028 40.064 1.00 56.28 79 ALA A O 1
ATOM 587 N N . GLY A 1 80 ? -9.653 6.625 40.541 1.00 54.03 80 GLY A N 1
ATOM 588 C CA . GLY A 1 80 ? -9.025 6.044 41.729 1.00 54.03 80 GLY A CA 1
ATOM 589 C C . GLY A 1 80 ? -7.574 6.524 41.804 1.00 54.03 80 GLY A C 1
ATOM 590 O O . GLY A 1 80 ? -6.795 6.200 40.916 1.00 54.03 80 GLY A O 1
ATOM 591 N N . GLU A 1 81 ? -7.131 7.350 42.747 1.00 40.09 81 GLU A N 1
ATOM 592 C CA . GLU A 1 81 ? -7.712 8.010 43.927 1.00 40.09 81 GLU A CA 1
ATOM 593 C C . GLU A 1 81 ? -7.027 9.379 44.092 1.00 40.09 81 GLU A C 1
ATOM 595 O O . GLU A 1 81 ? -5.871 9.514 43.620 1.00 40.09 81 GLU A O 1
#

pLDDT: mean 80.02, std 21.4, range [38.0, 98.19]

Radius of gyration: 18.41 Å; chains: 1; bounding box: 40×24×64 Å